Protein AF-A0A2W4SG42-F1 (afdb_monomer_lite)

Foldseek 3Di:
DPQWWPAWKKKKKALAWDWDQDPVVRDIDIGGPDIDIDTDIGPDDDDDDNPPSQKMKIKIADCAQPDWTWDWDWDADVNDTPDTDIDIHHRDMDMDIDHDD

pLDDT: mean 89.87, std 7.92, range [49.22, 97.06]

Secondary structure (DSSP, 8-state):
--S--SS-EEEEEEEEEEEEEETTTTEEEEEEEEEEEEEEPSS-------TTTTEEEEEEEE--SSS-EEEEEEEEETTEEEEEEEEEESSEEEEEEEE--

Structure (mmCIF, N/CA/C/O backbone):
data_AF-A0A2W4SG42-F1
#
_entry.id   AF-A0A2W4SG42-F1
#
loop_
_atom_site.group_PDB
_atom_site.id
_atom_site.type_symbol
_atom_site.label_atom_id
_atom_site.label_alt_id
_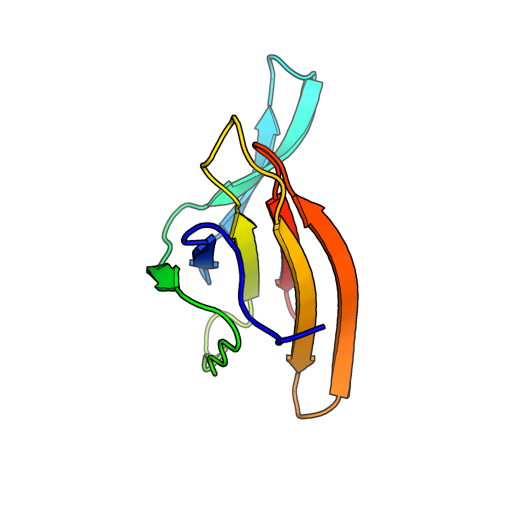atom_site.label_comp_id
_atom_site.label_asym_id
_atom_site.label_entity_id
_atom_site.label_seq_id
_atom_site.pdbx_PDB_ins_code
_atom_site.Cartn_x
_atom_site.Cartn_y
_atom_site.Cartn_z
_atom_site.occupancy
_atom_site.B_iso_or_equiv
_atom_site.auth_seq_id
_atom_site.auth_comp_id
_atom_site.auth_asym_id
_atom_site.auth_atom_id
_atom_site.pdbx_PDB_model_num
ATOM 1 N N . MET A 1 1 ? -18.421 -8.356 8.796 1.00 49.22 1 MET A N 1
ATOM 2 C CA . MET A 1 1 ? -17.514 -7.240 8.474 1.00 49.22 1 MET A CA 1
ATOM 3 C C . MET A 1 1 ? -18.275 -6.260 7.605 1.00 49.22 1 MET A C 1
ATOM 5 O O . MET A 1 1 ? -18.729 -6.660 6.542 1.00 49.22 1 MET A O 1
ATOM 9 N N . THR A 1 2 ? -18.488 -5.034 8.083 1.00 51.81 2 THR A N 1
ATOM 10 C CA . THR A 1 2 ? -19.176 -3.955 7.346 1.00 51.81 2 THR A CA 1
ATOM 11 C C . THR A 1 2 ? -18.329 -3.387 6.204 1.00 51.81 2 THR A C 1
ATOM 13 O O . THR A 1 2 ? -18.855 -2.668 5.368 1.00 51.81 2 THR A O 1
ATOM 16 N N . GLY A 1 3 ? -17.048 -3.771 6.111 1.00 63.19 3 GLY A N 1
ATOM 17 C CA . GLY A 1 3 ? -16.136 -3.322 5.056 1.00 63.19 3 GLY A CA 1
ATOM 18 C C . GLY A 1 3 ? -15.591 -1.911 5.276 1.00 63.19 3 GLY A C 1
ATOM 19 O O . GLY A 1 3 ? -14.883 -1.420 4.409 1.00 63.19 3 GLY A O 1
ATOM 20 N N . GLU A 1 4 ? -15.900 -1.297 6.419 1.00 72.38 4 GLU A N 1
ATOM 21 C CA . GLU A 1 4 ? -15.486 0.048 6.818 1.00 72.38 4 GLU A CA 1
ATOM 22 C C . GLU A 1 4 ? -14.383 -0.040 7.883 1.00 72.38 4 GLU A C 1
ATOM 24 O O . GLU A 1 4 ? -14.378 -0.958 8.707 1.00 72.38 4 GLU A O 1
ATOM 29 N N . SER A 1 5 ? -13.450 0.912 7.860 1.00 80.75 5 SER A N 1
ATOM 30 C CA . SER A 1 5 ? -12.420 1.068 8.894 1.00 80.75 5 SER A CA 1
ATOM 31 C C . SER A 1 5 ? -12.939 2.012 9.987 1.00 80.75 5 SER A C 1
ATOM 33 O O . SER A 1 5 ? -13.552 3.022 9.641 1.00 80.75 5 SER A O 1
ATOM 35 N N . PRO A 1 6 ? -12.690 1.746 11.285 1.00 81.62 6 PRO A N 1
ATOM 36 C CA . PRO A 1 6 ? -13.079 2.660 12.365 1.00 81.62 6 PRO A CA 1
ATOM 37 C C . PRO A 1 6 ? -12.275 3.972 12.361 1.00 81.62 6 PRO A C 1
ATOM 39 O O . PRO A 1 6 ? -12.665 4.935 13.019 1.00 81.62 6 PRO A O 1
ATOM 42 N N . VAL A 1 7 ? -11.166 4.013 11.616 1.00 86.00 7 VAL A N 1
ATOM 43 C CA . VAL A 1 7 ? -10.278 5.172 11.463 1.00 86.00 7 VAL A CA 1
ATOM 44 C C . VAL A 1 7 ? -9.945 5.428 9.990 1.00 86.00 7 VAL A C 1
ATOM 46 O O . VAL A 1 7 ? -9.883 4.469 9.209 1.00 86.00 7 VAL A O 1
ATOM 49 N N . PRO A 1 8 ? -9.682 6.686 9.587 1.00 88.00 8 PRO A N 1
ATOM 50 C CA . PRO A 1 8 ? -9.147 6.983 8.263 1.00 88.00 8 PRO A CA 1
ATOM 51 C C . PRO A 1 8 ? -7.804 6.279 8.045 1.00 88.00 8 PRO A C 1
ATOM 53 O O . PRO A 1 8 ? -6.914 6.328 8.896 1.00 88.00 8 PRO A O 1
ATOM 56 N N . LEU A 1 9 ? -7.645 5.627 6.895 1.00 93.12 9 LEU A N 1
ATOM 57 C CA . LEU A 1 9 ? -6.392 4.979 6.513 1.00 93.12 9 LEU A CA 1
ATOM 58 C C . LEU A 1 9 ? -5.619 5.864 5.543 1.00 93.12 9 LEU A C 1
ATOM 60 O O . LEU A 1 9 ? -6.210 6.596 4.756 1.00 93.12 9 LEU A O 1
ATOM 64 N N . VAL A 1 10 ? -4.294 5.747 5.538 1.00 94.88 10 VAL A N 1
ATOM 65 C CA . VAL A 1 10 ? -3.442 6.431 4.561 1.00 94.88 10 VAL A CA 1
ATOM 66 C C . VAL A 1 10 ? -2.929 5.417 3.551 1.00 94.88 10 VAL A C 1
ATOM 68 O O . VAL A 1 10 ? -2.208 4.482 3.902 1.00 94.88 10 VAL A O 1
ATOM 71 N N . VAL A 1 11 ? -3.276 5.613 2.281 1.00 94.06 11 VAL A N 1
ATOM 72 C CA . VAL A 1 11 ? -2.706 4.867 1.157 1.00 94.06 11 VAL A CA 1
ATOM 73 C C . VAL A 1 11 ? -1.555 5.668 0.570 1.00 94.06 11 VAL A C 1
ATOM 75 O O . VAL A 1 11 ? -1.713 6.819 0.169 1.00 94.06 11 VAL A O 1
ATOM 78 N N . ILE A 1 12 ? -0.404 5.021 0.457 1.00 95.25 12 ILE A N 1
ATOM 79 C CA . ILE A 1 12 ? 0.803 5.540 -0.170 1.00 95.25 12 ILE A CA 1
ATOM 80 C C . ILE A 1 12 ? 1.068 4.704 -1.418 1.00 95.25 12 ILE A C 1
ATOM 82 O O . ILE A 1 12 ? 1.155 3.476 -1.365 1.00 95.25 12 ILE A O 1
ATOM 86 N N . THR A 1 13 ? 1.178 5.371 -2.560 1.00 94.62 13 THR A N 1
ATOM 87 C CA . THR A 1 13 ? 1.494 4.757 -3.851 1.00 94.62 13 THR A CA 1
ATOM 88 C C . THR A 1 13 ? 2.753 5.397 -4.412 1.00 94.62 13 THR A C 1
ATOM 90 O O . THR A 1 13 ? 2.801 6.612 -4.570 1.00 94.62 13 THR A O 1
ATOM 93 N N . SER A 1 14 ? 3.761 4.600 -4.761 1.00 94.44 14 SER A N 1
ATOM 94 C CA . SER A 1 14 ? 5.023 5.114 -5.299 1.00 94.44 14 SER A CA 1
ATOM 95 C C . SER A 1 14 ? 5.512 4.313 -6.495 1.00 94.44 14 SER A C 1
ATOM 97 O O . SER A 1 14 ? 5.544 3.086 -6.462 1.00 94.44 14 SER A O 1
ATOM 99 N N . LYS A 1 15 ? 5.964 5.014 -7.538 1.00 93.62 15 LYS A N 1
ATOM 100 C CA . LYS A 1 15 ? 6.746 4.435 -8.646 1.00 93.62 15 LYS A CA 1
ATOM 101 C C . LYS A 1 15 ? 8.241 4.729 -8.544 1.00 93.62 15 LYS A C 1
ATOM 103 O O . LYS A 1 15 ? 9.022 4.183 -9.321 1.00 93.62 15 LYS A O 1
ATOM 108 N N . VAL A 1 16 ? 8.621 5.607 -7.619 1.00 92.56 16 VAL A N 1
ATOM 109 C CA . VAL A 1 16 ? 9.988 6.081 -7.416 1.00 92.56 16 VAL A CA 1
ATOM 110 C C . VAL A 1 16 ? 10.370 5.743 -5.982 1.00 92.56 16 VAL A C 1
ATOM 112 O O . VAL A 1 16 ? 10.225 6.535 -5.051 1.00 92.56 16 VAL A O 1
ATOM 115 N N . TRP A 1 17 ? 10.817 4.507 -5.812 1.00 93.38 17 TRP A N 1
ATOM 116 C CA . TRP A 1 17 ? 11.2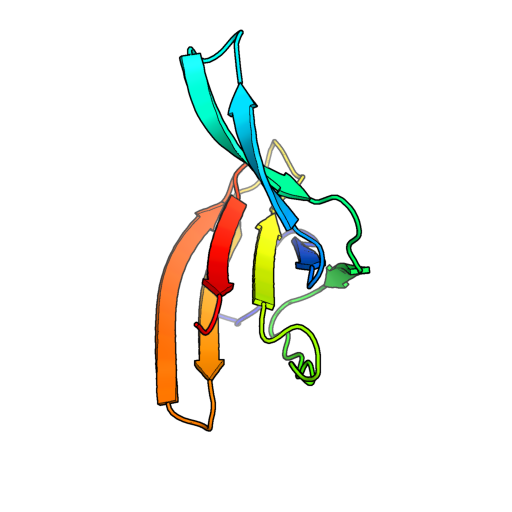91 3.965 -4.549 1.00 93.38 17 TRP A CA 1
ATOM 117 C C . TRP A 1 17 ? 12.580 3.176 -4.787 1.00 93.38 17 TRP A C 1
ATOM 119 O O . TRP A 1 17 ? 12.877 2.753 -5.911 1.00 93.38 17 TRP A O 1
ATOM 129 N N . GLY A 1 18 ? 13.353 2.993 -3.725 1.00 90.38 18 GLY A N 1
ATOM 130 C CA . GLY A 1 18 ? 14.593 2.229 -3.732 1.00 90.38 18 GLY A CA 1
ATOM 131 C C . GLY A 1 18 ? 14.782 1.458 -2.435 1.00 90.38 18 GLY A C 1
ATOM 132 O O . GLY A 1 18 ? 14.032 1.633 -1.478 1.00 90.38 18 GLY A O 1
ATOM 133 N N . VAL A 1 19 ? 15.790 0.596 -2.411 1.00 89.06 19 VAL A N 1
ATOM 134 C CA . VAL A 1 19 ? 16.235 -0.070 -1.186 1.00 89.06 19 VAL A CA 1
ATOM 135 C C . VAL A 1 19 ? 17.422 0.718 -0.648 1.00 89.06 19 VAL A C 1
ATOM 137 O O . VAL A 1 19 ? 18.381 0.953 -1.382 1.00 89.06 19 VAL A O 1
ATOM 140 N N . VAL A 1 20 ? 17.344 1.144 0.607 1.00 91.38 20 VAL A N 1
ATOM 141 C CA . VAL A 1 20 ? 18.426 1.837 1.316 1.00 91.38 20 VAL A CA 1
ATOM 142 C C . VAL A 1 20 ? 18.775 1.058 2.574 1.00 91.38 20 VAL A C 1
ATOM 144 O O . VAL A 1 20 ? 17.952 0.304 3.085 1.00 91.38 20 VAL A O 1
ATOM 147 N N . PHE A 1 21 ? 20.003 1.209 3.053 1.00 91.38 21 PHE A N 1
ATOM 148 C CA . PHE A 1 21 ? 20.404 0.641 4.332 1.00 91.38 21 PHE A CA 1
ATOM 149 C C . PHE A 1 21 ? 20.064 1.635 5.445 1.00 91.38 21 PHE A C 1
ATOM 151 O O . PHE A 1 21 ? 20.486 2.789 5.378 1.00 91.38 21 PHE A O 1
ATOM 158 N N . ASP A 1 22 ? 19.278 1.195 6.420 1.00 90.00 22 ASP A N 1
ATOM 159 C CA . ASP A 1 22 ? 19.018 1.912 7.661 1.00 90.00 22 ASP A CA 1
ATOM 160 C C . ASP A 1 22 ? 20.124 1.552 8.661 1.00 90.00 22 ASP A C 1
ATOM 162 O O . ASP A 1 22 ? 20.229 0.408 9.107 1.00 90.00 22 ASP A O 1
ATOM 166 N N . GLU A 1 23 ? 20.989 2.519 8.974 1.00 91.56 23 GLU A N 1
ATOM 167 C CA . GLU A 1 23 ? 22.116 2.306 9.888 1.00 91.56 23 GLU A CA 1
ATOM 168 C C . GLU A 1 23 ? 21.676 2.121 11.346 1.00 91.56 23 GLU A C 1
ATOM 170 O O . GLU A 1 23 ? 22.376 1.451 12.104 1.00 91.56 23 GLU A O 1
ATOM 175 N N . GLU A 1 24 ? 20.536 2.688 11.746 1.00 90.38 24 GLU A N 1
ATOM 176 C CA . GLU A 1 24 ? 20.040 2.623 13.122 1.00 90.38 24 GLU A CA 1
ATOM 177 C C . GLU A 1 24 ? 19.433 1.248 13.414 1.00 90.38 24 GLU A C 1
ATOM 179 O O . GLU A 1 24 ? 19.735 0.630 14.437 1.00 90.38 24 GLU A O 1
ATOM 184 N N . ALA A 1 25 ? 18.632 0.738 12.479 1.00 86.69 25 ALA A N 1
ATOM 185 C CA . ALA A 1 25 ? 18.029 -0.589 12.565 1.00 86.69 25 ALA A CA 1
ATOM 186 C C . ALA A 1 25 ? 18.940 -1.714 12.025 1.00 86.69 25 ALA A C 1
ATOM 188 O O . ALA A 1 25 ? 18.636 -2.894 12.203 1.00 86.69 25 ALA A O 1
ATOM 189 N N . ALA A 1 26 ? 20.072 -1.361 11.402 1.00 91.56 26 ALA A N 1
ATOM 190 C CA . ALA A 1 26 ? 21.015 -2.272 10.749 1.00 91.56 26 ALA A CA 1
ATOM 191 C C . ALA A 1 26 ? 20.354 -3.214 9.720 1.00 91.56 26 ALA A C 1
ATOM 193 O O . ALA A 1 26 ? 20.724 -4.386 9.595 1.00 91.56 26 ALA A O 1
ATOM 194 N N . GLU A 1 27 ? 19.387 -2.699 8.959 1.00 91.06 27 GLU A N 1
ATOM 195 C CA . GLU A 1 27 ? 18.607 -3.469 7.989 1.00 91.06 27 GLU A CA 1
ATOM 196 C C . GLU A 1 27 ? 18.401 -2.723 6.664 1.00 91.06 27 GLU A C 1
ATOM 198 O O . GLU A 1 27 ? 18.572 -1.512 6.561 1.00 91.06 27 GLU A O 1
ATOM 203 N N . TYR A 1 28 ? 18.039 -3.457 5.610 1.00 86.12 28 TYR A N 1
ATOM 204 C CA . TYR A 1 28 ? 17.661 -2.849 4.335 1.00 86.12 28 TYR A CA 1
ATOM 205 C C . TYR A 1 28 ? 16.170 -2.514 4.329 1.00 86.12 28 TYR A C 1
ATOM 207 O O . TYR A 1 28 ? 15.331 -3.410 4.415 1.00 86.12 28 TYR A O 1
ATOM 215 N N . VAL A 1 29 ? 15.844 -1.236 4.141 1.00 88.88 29 VAL A N 1
ATOM 216 C CA . VAL A 1 29 ? 14.470 -0.725 4.113 1.00 88.88 29 VAL A CA 1
ATOM 217 C C . VAL A 1 29 ? 14.100 -0.168 2.742 1.00 88.88 29 VAL A C 1
ATOM 219 O O . VAL A 1 29 ? 14.943 0.262 1.950 1.00 88.88 29 VAL A O 1
ATOM 222 N N . LEU A 1 30 ? 12.800 -0.157 2.451 1.00 88.44 30 LEU A N 1
ATOM 223 C CA . LEU A 1 30 ? 12.263 0.489 1.257 1.00 88.44 30 LEU A CA 1
ATOM 224 C C . LEU A 1 30 ? 12.104 1.990 1.510 1.00 88.44 30 LEU A C 1
ATOM 226 O O . LEU A 1 30 ? 11.244 2.409 2.286 1.00 88.44 30 LEU A O 1
ATOM 230 N N . SER A 1 31 ? 12.913 2.789 0.818 1.00 90.12 31 SER A N 1
ATOM 231 C CA . SER A 1 31 ? 12.832 4.247 0.822 1.00 90.12 31 SER A CA 1
ATOM 232 C C . SER A 1 31 ? 11.966 4.738 -0.329 1.00 90.12 31 SER A C 1
ATOM 234 O O . SER A 1 31 ? 12.158 4.365 -1.489 1.00 90.12 31 SER A O 1
ATOM 236 N N . ILE A 1 32 ? 10.998 5.583 0.004 1.00 90.69 32 ILE A N 1
ATOM 237 C CA . ILE A 1 32 ? 10.099 6.228 -0.947 1.00 90.69 32 ILE A CA 1
ATOM 238 C C . ILE A 1 32 ? 10.694 7.598 -1.267 1.00 90.69 32 ILE A C 1
ATOM 240 O O . ILE A 1 32 ? 10.834 8.428 -0.374 1.00 90.69 32 ILE A O 1
ATOM 244 N N . ILE A 1 33 ? 11.043 7.823 -2.533 1.00 88.19 33 ILE A N 1
ATOM 245 C CA . ILE A 1 33 ? 11.609 9.097 -2.999 1.00 88.19 33 ILE A CA 1
ATOM 246 C C . ILE A 1 33 ? 10.471 10.044 -3.386 1.00 88.19 33 ILE A C 1
ATOM 248 O O . ILE A 1 33 ? 10.473 11.212 -3.012 1.00 88.19 33 ILE A O 1
ATOM 252 N N . GLU A 1 34 ? 9.478 9.519 -4.107 1.00 91.06 34 GLU A N 1
ATOM 253 C CA . GLU A 1 34 ? 8.274 10.245 -4.510 1.00 91.06 34 GLU A CA 1
ATOM 254 C C . GLU A 1 34 ? 7.056 9.332 -4.366 1.00 91.06 34 GLU A C 1
ATOM 256 O O . GLU A 1 34 ? 7.097 8.161 -4.760 1.00 91.06 34 GLU A O 1
ATOM 261 N N . ALA A 1 35 ? 5.969 9.849 -3.799 1.00 93.88 35 ALA A N 1
ATOM 262 C CA . ALA A 1 35 ? 4.727 9.111 -3.630 1.00 93.88 35 ALA A CA 1
ATOM 263 C C . ALA A 1 35 ? 3.499 10.008 -3.721 1.00 93.88 35 ALA A C 1
ATOM 265 O O . ALA A 1 35 ? 3.504 11.139 -3.244 1.00 93.88 35 ALA A O 1
ATOM 266 N N . ASP A 1 36 ? 2.421 9.417 -4.226 1.00 92.94 36 ASP A N 1
ATOM 267 C CA . ASP A 1 36 ? 1.073 9.922 -4.033 1.00 92.94 36 ASP A CA 1
ATOM 268 C C . ASP A 1 36 ? 0.523 9.367 -2.720 1.00 92.94 36 ASP A C 1
ATOM 270 O O . ASP A 1 36 ? 0.418 8.145 -2.550 1.00 92.94 36 ASP A O 1
ATOM 274 N N . THR A 1 37 ? 0.125 10.258 -1.821 1.00 94.00 37 THR A N 1
ATOM 275 C CA . THR A 1 37 ? -0.527 9.909 -0.558 1.00 94.00 37 THR A CA 1
ATOM 276 C C . THR A 1 37 ? -1.989 10.341 -0.582 1.00 94.00 37 THR A C 1
ATOM 278 O O . THR A 1 37 ? -2.337 11.377 -1.148 1.00 94.00 37 THR A O 1
ATOM 281 N N . ALA A 1 38 ? -2.866 9.524 -0.005 1.00 93.38 38 ALA A N 1
ATOM 282 C CA . ALA A 1 38 ? -4.281 9.843 0.132 1.00 93.38 38 ALA A CA 1
ATOM 283 C C . ALA A 1 38 ? -4.839 9.250 1.426 1.00 93.38 38 ALA A C 1
ATOM 285 O O . ALA A 1 38 ? -4.580 8.086 1.732 1.00 93.38 38 ALA A O 1
ATOM 286 N N . GLU A 1 39 ? -5.630 10.040 2.146 1.00 94.44 39 GLU A N 1
ATOM 287 C CA . GLU A 1 39 ? -6.523 9.525 3.183 1.00 94.44 39 GLU A CA 1
ATOM 288 C C . GLU A 1 39 ? -7.734 8.865 2.523 1.00 94.44 39 GLU A C 1
ATOM 290 O O . GLU A 1 39 ? -8.299 9.396 1.561 1.00 94.44 39 GLU A O 1
ATOM 295 N N . VAL A 1 40 ? -8.096 7.676 2.997 1.00 92.06 40 VAL A N 1
ATOM 296 C CA . VAL A 1 40 ? -9.135 6.844 2.395 1.00 92.06 40 VAL A CA 1
ATOM 297 C C . VAL A 1 40 ? -10.019 6.198 3.454 1.00 92.06 40 VAL A C 1
ATOM 299 O O . VAL A 1 40 ? -9.575 5.841 4.547 1.00 92.06 40 VAL A O 1
ATOM 302 N N . GLU A 1 41 ? -11.266 5.974 3.064 1.00 89.56 41 GLU A N 1
ATOM 303 C CA . GLU A 1 41 ? -12.209 5.097 3.751 1.00 89.56 41 GLU A CA 1
ATOM 304 C C . GLU A 1 41 ? -12.309 3.769 2.987 1.00 89.56 41 GLU A C 1
ATOM 306 O O . GLU A 1 41 ? -12.070 3.708 1.776 1.00 89.56 41 GLU A O 1
ATOM 311 N N . LEU A 1 42 ? -12.636 2.686 3.692 1.00 87.50 42 LEU A N 1
ATOM 312 C CA . LEU A 1 42 ? -12.838 1.378 3.072 1.00 87.50 42 LEU A CA 1
ATOM 313 C C . LEU A 1 42 ? -14.308 1.200 2.639 1.00 87.50 42 LEU A C 1
ATOM 315 O O . LEU A 1 42 ? -15.199 1.657 3.352 1.00 87.50 42 LEU A O 1
ATOM 319 N N . PRO A 1 43 ? -14.579 0.509 1.512 1.00 91.31 43 PRO A N 1
ATOM 320 C CA . PRO A 1 43 ? -13.613 -0.090 0.590 1.00 91.31 43 PRO A CA 1
ATOM 321 C C . PRO A 1 43 ? -12.977 0.940 -0.357 1.00 91.31 43 PRO A C 1
ATOM 323 O O . PRO A 1 43 ? -13.653 1.800 -0.915 1.00 91.31 43 PRO A O 1
ATOM 326 N N . TYR A 1 44 ? -11.680 0.778 -0.626 1.00 91.31 44 TYR A N 1
ATOM 327 C CA . TYR A 1 44 ? -10.926 1.637 -1.539 1.00 91.31 44 TYR A CA 1
ATOM 328 C C . TYR A 1 44 ? -10.349 0.841 -2.713 1.00 91.31 44 TYR A C 1
ATOM 330 O O . TYR A 1 44 ? -9.775 -0.233 -2.527 1.00 91.31 44 TYR A O 1
ATOM 338 N N . GLN A 1 45 ? -10.463 1.383 -3.929 1.00 93.19 45 GLN A N 1
ATOM 339 C CA . GLN A 1 45 ? -9.881 0.798 -5.135 1.00 93.19 45 GLN A CA 1
ATOM 340 C C . GLN A 1 45 ? -9.162 1.867 -5.961 1.00 93.19 45 GLN A C 1
ATOM 342 O O . GLN A 1 45 ? -9.739 2.895 -6.311 1.00 93.19 45 GLN A O 1
ATOM 347 N N . ARG A 1 46 ? -7.910 1.586 -6.339 1.00 91.19 46 ARG A N 1
ATOM 348 C CA . ARG A 1 46 ? -7.092 2.447 -7.201 1.00 91.19 46 ARG A CA 1
ATOM 349 C C . ARG A 1 46 ? -6.414 1.621 -8.285 1.00 91.19 46 ARG A C 1
ATOM 351 O O . ARG A 1 46 ? -5.913 0.534 -8.025 1.00 91.19 46 ARG A O 1
ATOM 358 N N . THR A 1 47 ? -6.383 2.163 -9.500 1.00 92.94 47 THR A N 1
ATOM 359 C CA . THR A 1 47 ? -5.605 1.614 -10.621 1.00 92.94 47 THR A CA 1
ATOM 360 C C . THR A 1 47 ? -4.482 2.582 -10.960 1.00 92.94 47 THR A C 1
ATOM 362 O O . THR A 1 47 ? -4.709 3.788 -11.040 1.00 92.94 47 THR A O 1
ATOM 365 N N . VAL A 1 48 ? -3.270 2.061 -11.151 1.00 91.19 48 VAL A N 1
ATOM 366 C CA . VAL A 1 48 ? -2.074 2.865 -11.428 1.00 91.19 48 VAL A CA 1
ATOM 367 C C . VAL A 1 48 ? -1.385 2.303 -12.672 1.00 91.19 48 VAL A C 1
ATOM 369 O O . VAL A 1 48 ? -1.008 1.133 -12.662 1.00 91.19 48 VAL A O 1
ATOM 372 N N . PRO A 1 49 ? -1.197 3.092 -13.746 1.00 90.19 49 PRO A N 1
ATOM 373 C CA . PRO A 1 49 ? -0.455 2.625 -14.916 1.00 90.19 49 PRO A CA 1
ATOM 374 C C . PRO A 1 49 ? 1.025 2.471 -14.557 1.00 90.19 49 PRO A C 1
ATOM 376 O O . PRO A 1 49 ? 1.575 3.379 -13.952 1.00 90.19 49 PRO A O 1
ATOM 379 N N . LEU A 1 50 ? 1.69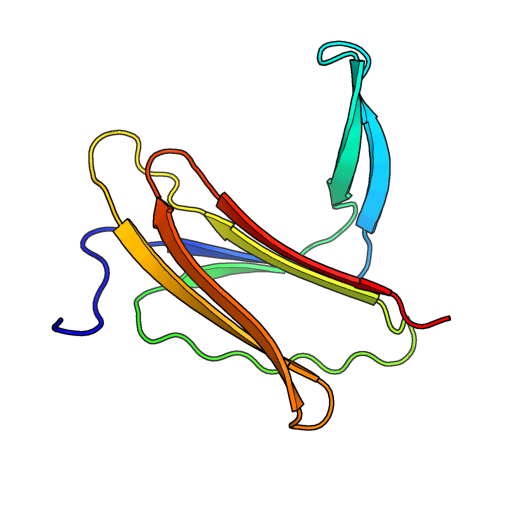2 1.374 -14.917 1.00 86.12 50 LEU A N 1
ATOM 380 C CA . LEU A 1 50 ? 3.080 1.112 -14.488 1.00 86.12 50 LEU A CA 1
ATOM 381 C C . LEU A 1 50 ? 4.162 1.655 -15.424 1.00 86.12 50 LEU A C 1
ATOM 383 O O . LEU A 1 50 ? 5.265 1.975 -14.982 1.00 86.12 50 LEU A O 1
ATOM 387 N N . ALA A 1 51 ? 3.864 1.763 -16.716 1.00 84.81 51 ALA A N 1
ATOM 388 C CA . ALA A 1 51 ? 4.821 2.274 -17.684 1.00 84.81 51 ALA A CA 1
ATOM 389 C C . ALA A 1 51 ? 5.152 3.760 -17.410 1.00 84.81 51 ALA A C 1
ATOM 391 O O . ALA A 1 51 ? 4.268 4.517 -16.988 1.00 84.81 51 ALA A O 1
ATOM 392 N N . PRO A 1 52 ? 6.403 4.199 -17.658 1.00 82.44 52 PRO A N 1
ATOM 393 C CA . PRO A 1 52 ? 7.535 3.429 -18.194 1.00 82.44 52 PRO A CA 1
ATOM 394 C C . PRO A 1 52 ? 8.466 2.832 -17.123 1.00 82.44 52 PRO A C 1
ATOM 396 O O . PRO A 1 52 ? 9.441 2.181 -17.478 1.00 82.44 52 PRO A O 1
ATOM 399 N N . THR A 1 53 ? 8.232 3.087 -15.831 1.00 82.38 53 THR A N 1
ATOM 400 C CA . THR A 1 53 ? 9.173 2.690 -14.769 1.00 82.38 53 THR A CA 1
ATOM 401 C C . THR A 1 53 ? 9.083 1.210 -14.422 1.00 82.38 53 THR A C 1
ATOM 403 O O . THR A 1 53 ? 10.053 0.662 -13.908 1.00 82.38 53 THR A O 1
ATOM 406 N N . TYR A 1 54 ? 7.924 0.585 -14.669 1.00 86.25 54 TYR A N 1
ATOM 407 C CA . TYR A 1 54 ? 7.607 -0.797 -14.298 1.00 86.25 54 TYR A CA 1
ATOM 408 C C . TYR A 1 54 ? 7.979 -1.126 -12.843 1.00 86.25 54 TYR A C 1
ATOM 410 O O . TYR A 1 54 ? 8.433 -2.217 -12.507 1.00 86.25 54 TYR A O 1
ATOM 418 N N . ARG A 1 55 ? 7.802 -0.148 -11.956 1.00 91.38 55 ARG A N 1
ATOM 419 C CA . ARG A 1 55 ? 7.998 -0.289 -10.515 1.00 91.38 55 ARG A CA 1
ATOM 420 C C . ARG A 1 55 ? 6.801 0.296 -9.805 1.00 91.38 55 ARG A C 1
ATOM 422 O O . ARG A 1 55 ? 6.292 1.340 -10.212 1.00 91.38 55 ARG A O 1
ATOM 429 N N . ILE A 1 56 ? 6.369 -0.368 -8.744 1.00 94.06 56 ILE A N 1
ATOM 430 C CA . ILE A 1 56 ? 5.258 0.093 -7.922 1.00 94.06 56 ILE A CA 1
ATOM 431 C C . ILE A 1 56 ? 5.440 -0.350 -6.483 1.00 94.06 56 ILE A C 1
ATOM 433 O O . ILE A 1 56 ? 5.968 -1.424 -6.210 1.00 94.06 56 ILE A O 1
ATOM 437 N N . LEU A 1 57 ? 5.011 0.500 -5.569 1.00 95.12 57 LEU A N 1
ATOM 438 C CA . LEU A 1 57 ? 4.863 0.216 -4.159 1.00 95.12 57 LEU A CA 1
ATOM 439 C C . LEU A 1 57 ? 3.488 0.718 -3.742 1.00 95.12 57 LEU A C 1
ATOM 441 O O . LEU A 1 57 ? 3.130 1.861 -4.027 1.00 95.12 57 LEU A O 1
ATOM 445 N N . PHE A 1 58 ? 2.741 -0.148 -3.071 1.00 95.50 58 PHE A N 1
ATOM 446 C CA . PHE A 1 58 ? 1.516 0.181 -2.363 1.00 95.50 58 PHE A CA 1
ATOM 447 C C . PHE A 1 58 ? 1.750 -0.058 -0.878 1.00 95.50 58 PHE A C 1
ATOM 449 O O . PHE A 1 58 ? 2.198 -1.135 -0.481 1.00 95.50 58 PHE A O 1
ATOM 456 N N . ARG A 1 59 ? 1.444 0.940 -0.057 1.00 95.56 59 ARG A N 1
ATOM 457 C CA . ARG A 1 59 ? 1.466 0.830 1.399 1.00 95.56 59 ARG A CA 1
ATOM 458 C C . ARG A 1 59 ? 0.168 1.396 1.951 1.00 95.56 59 ARG A C 1
ATOM 460 O O . ARG A 1 59 ? -0.210 2.506 1.595 1.00 95.56 59 ARG A O 1
ATOM 467 N N . VAL A 1 60 ? -0.500 0.640 2.810 1.00 95.19 60 VAL A N 1
ATOM 468 C CA . VAL A 1 60 ? -1.592 1.134 3.650 1.00 95.19 60 VAL A CA 1
ATOM 469 C C . VAL A 1 60 ? -1.076 1.253 5.069 1.00 95.19 60 VAL A C 1
ATOM 471 O O . VAL A 1 60 ? -0.497 0.306 5.594 1.00 95.19 60 VAL A O 1
ATOM 474 N N . THR A 1 61 ? -1.305 2.407 5.678 1.00 94.62 61 THR A N 1
ATOM 475 C CA . THR A 1 61 ? -0.959 2.703 7.064 1.00 94.62 61 THR A CA 1
ATOM 476 C C . THR A 1 61 ? -2.216 3.087 7.828 1.00 94.62 61 THR A C 1
ATOM 478 O O . THR A 1 61 ? -3.030 3.866 7.334 1.00 94.62 61 THR A O 1
ATOM 481 N N . ASN A 1 62 ? -2.333 2.572 9.050 1.00 94.06 62 ASN A N 1
ATOM 482 C CA . ASN A 1 62 ? -3.174 3.183 10.070 1.00 94.06 62 ASN A CA 1
ATOM 483 C C . ASN A 1 62 ? -2.298 4.159 10.883 1.00 94.06 62 ASN A C 1
ATOM 485 O O . ASN A 1 62 ? -1.418 3.681 11.607 1.00 94.06 62 ASN A O 1
ATOM 489 N N . PRO A 1 63 ? -2.468 5.489 10.733 1.00 89.38 63 PRO A N 1
ATOM 490 C CA . PRO A 1 63 ? -1.696 6.467 11.498 1.00 89.38 63 PRO A CA 1
ATOM 491 C C . PRO A 1 63 ? -2.178 6.591 12.952 1.00 89.38 63 PRO A C 1
ATOM 493 O O . PRO A 1 63 ? -1.487 7.199 13.766 1.00 89.38 63 PRO A O 1
ATOM 496 N N . ASP A 1 64 ? -3.351 6.042 13.276 1.00 89.81 64 ASP A N 1
ATOM 497 C CA . ASP A 1 64 ? -3.922 6.073 14.615 1.00 89.81 64 ASP A CA 1
ATOM 498 C C . ASP A 1 64 ? -3.165 5.118 15.555 1.00 89.81 64 ASP A C 1
ATOM 500 O O . ASP A 1 64 ? -2.794 3.989 15.202 1.00 89.81 64 ASP A O 1
ATOM 504 N N . THR A 1 65 ? -2.900 5.602 16.767 1.00 88.56 65 THR A N 1
ATOM 505 C CA . THR A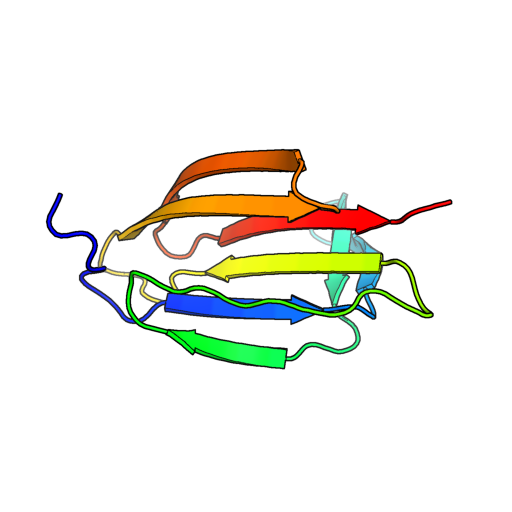 1 65 ? -2.163 4.872 17.805 1.00 88.56 65 THR A CA 1
ATOM 506 C C . THR A 1 65 ? -3.075 4.214 18.842 1.00 88.56 65 THR A C 1
ATOM 508 O O . THR A 1 65 ? -2.597 3.415 19.649 1.00 88.56 65 THR A O 1
ATOM 511 N N . GLU A 1 66 ? -4.366 4.546 18.852 1.00 90.12 66 GLU A N 1
ATOM 512 C CA . GLU A 1 66 ? -5.348 4.116 19.851 1.00 90.12 66 GLU A CA 1
ATOM 513 C C . GLU A 1 66 ? -6.256 2.993 19.337 1.00 90.12 66 GLU A C 1
ATOM 515 O O . GLU A 1 66 ? -6.599 2.083 20.096 1.00 90.12 66 GLU A O 1
ATOM 520 N N . GLN A 1 67 ? -6.623 3.032 18.057 1.00 90.69 67 GLN A N 1
ATOM 521 C CA . GLN A 1 67 ? -7.588 2.131 17.439 1.00 90.69 67 GLN A CA 1
ATOM 522 C C . GLN A 1 67 ? -6.939 1.194 16.420 1.00 90.69 67 GLN A C 1
ATOM 524 O O . GLN A 1 67 ? -6.073 1.579 15.634 1.00 90.69 67 GLN A O 1
ATOM 529 N N . ASP A 1 68 ? -7.415 -0.049 16.420 1.00 91.69 68 ASP A N 1
ATOM 530 C CA . ASP A 1 68 ?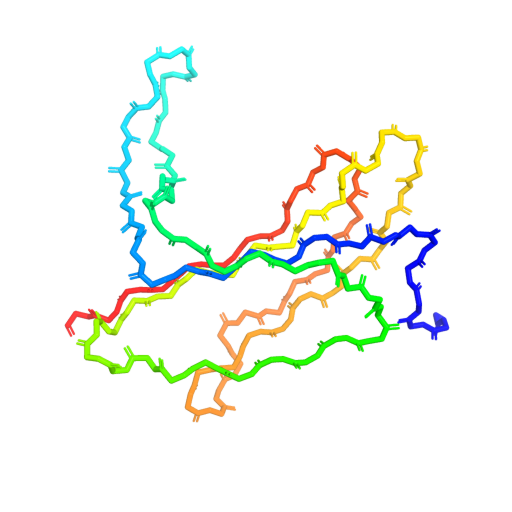 -7.059 -1.059 15.429 1.00 91.69 68 ASP A CA 1
ATOM 531 C C . ASP A 1 68 ? -7.888 -0.890 14.153 1.00 91.69 68 ASP A C 1
ATOM 533 O O . ASP A 1 68 ? -9.079 -0.583 14.210 1.00 91.69 68 ASP A O 1
ATOM 537 N N . ALA A 1 69 ? -7.276 -1.170 13.003 1.00 90.75 69 ALA A N 1
ATOM 538 C CA . ALA A 1 69 ? -7.972 -1.285 11.728 1.00 90.75 69 ALA A CA 1
ATOM 539 C C . ALA A 1 69 ? -7.687 -2.644 11.081 1.00 90.75 69 ALA A C 1
ATOM 541 O O . ALA A 1 69 ? -6.546 -2.934 10.718 1.00 90.75 69 ALA A O 1
ATOM 542 N N . ASP A 1 70 ? -8.721 -3.465 10.903 1.00 92.69 70 ASP A N 1
ATOM 543 C CA . ASP A 1 70 ? -8.620 -4.723 10.161 1.00 92.69 70 ASP A CA 1
ATOM 544 C C . ASP A 1 70 ? -8.673 -4.442 8.658 1.00 92.69 70 ASP A C 1
ATOM 546 O O . ASP A 1 70 ? -9.698 -4.021 8.116 1.00 92.69 70 ASP A O 1
ATOM 550 N N . VAL A 1 71 ? -7.553 -4.663 7.972 1.00 92.50 71 VAL A N 1
ATOM 551 C CA . VAL A 1 71 ? -7.392 -4.322 6.559 1.00 92.50 71 VAL A CA 1
ATOM 552 C C . VAL A 1 71 ? -7.009 -5.548 5.752 1.00 92.50 71 VAL A C 1
ATOM 554 O O . VAL A 1 71 ? -6.038 -6.233 6.060 1.00 92.50 71 VAL A O 1
ATOM 557 N N . ARG A 1 72 ? -7.710 -5.758 4.634 1.00 94.94 72 ARG A N 1
ATOM 558 C CA . ARG A 1 72 ? -7.295 -6.684 3.578 1.00 94.94 72 ARG A CA 1
ATOM 559 C C . ARG A 1 72 ? -6.854 -5.919 2.337 1.00 94.94 72 ARG A C 1
ATOM 561 O O . ARG A 1 72 ? -7.673 -5.279 1.678 1.00 94.94 72 ARG A O 1
ATOM 568 N N . MET A 1 73 ? -5.577 -6.024 1.984 1.00 95.56 73 MET A N 1
ATOM 569 C CA . MET A 1 73 ? -5.032 -5.446 0.757 1.00 95.56 73 MET A CA 1
ATOM 570 C C . MET A 1 73 ? -4.908 -6.516 -0.323 1.00 95.56 73 MET A C 1
ATOM 572 O O . MET A 1 73 ? -4.251 -7.538 -0.131 1.00 95.56 73 MET A O 1
ATOM 576 N N . ARG A 1 74 ? -5.503 -6.239 -1.488 1.00 96.75 74 ARG A N 1
ATOM 577 C CA . ARG A 1 74 ? -5.368 -7.056 -2.697 1.00 96.75 74 ARG A CA 1
ATOM 578 C C . ARG A 1 74 ? -4.744 -6.240 -3.815 1.00 96.75 74 ARG A C 1
ATOM 580 O O . ARG A 1 74 ? -5.250 -5.168 -4.139 1.00 96.75 74 ARG A O 1
ATOM 587 N N . VAL A 1 75 ? -3.679 -6.760 -4.415 1.00 95.19 75 VAL A N 1
ATOM 588 C CA . VAL A 1 75 ? -3.011 -6.149 -5.568 1.00 95.19 75 VAL A CA 1
ATOM 589 C C . VAL A 1 75 ? -3.133 -7.080 -6.761 1.00 95.19 75 VAL A C 1
ATOM 591 O O . VAL A 1 75 ? -2.834 -8.273 -6.676 1.00 95.19 75 VAL A O 1
ATOM 594 N N . PHE A 1 76 ? -3.563 -6.497 -7.876 1.00 94.75 76 PHE A N 1
ATOM 595 C CA . PHE A 1 76 ? -3.694 -7.173 -9.154 1.00 94.75 76 PHE A CA 1
ATOM 596 C C . PHE A 1 76 ? -2.685 -6.579 -10.136 1.00 94.75 76 PHE A C 1
ATOM 598 O O . PHE A 1 76 ? -2.656 -5.360 -10.316 1.00 94.75 76 PHE A O 1
ATOM 605 N N . LEU A 1 77 ? -1.891 -7.427 -10.784 1.00 91.31 77 LEU A N 1
ATOM 606 C CA . LEU A 1 77 ? -1.006 -7.057 -11.889 1.00 91.31 77 LEU A CA 1
ATOM 607 C C . LEU A 1 77 ? -1.465 -7.811 -13.130 1.00 91.31 77 LEU A C 1
ATOM 609 O O . LEU A 1 77 ? -1.606 -9.025 -13.090 1.00 91.31 77 LEU A O 1
ATOM 613 N N . ASP A 1 78 ? -1.798 -7.084 -14.198 1.00 88.62 78 ASP A N 1
ATOM 614 C CA . ASP A 1 78 ? -2.341 -7.657 -15.439 1.00 88.62 78 ASP A CA 1
ATOM 615 C C . ASP A 1 78 ? -3.518 -8.632 -15.229 1.00 88.62 78 ASP A C 1
ATOM 617 O O . ASP A 1 78 ? -3.731 -9.557 -16.005 1.00 88.62 78 ASP A O 1
ATOM 621 N N . ARG A 1 79 ? -4.353 -8.332 -14.217 1.00 89.50 79 ARG A N 1
ATOM 622 C CA . ARG A 1 79 ? -5.528 -9.101 -13.743 1.00 89.50 79 ARG A CA 1
ATOM 623 C C . ARG A 1 79 ? -5.213 -10.321 -12.876 1.00 89.50 79 ARG A C 1
ATOM 625 O O . ARG A 1 79 ? -6.151 -10.880 -12.309 1.00 89.50 79 ARG A O 1
ATOM 632 N N . ASP A 1 80 ? -3.947 -10.660 -12.685 1.00 93.88 80 ASP A N 1
ATOM 633 C CA . ASP A 1 80 ? -3.535 -11.717 -11.768 1.00 93.88 80 ASP A CA 1
ATOM 634 C C . ASP A 1 80 ? -3.373 -11.176 -10.347 1.00 93.88 80 ASP A C 1
ATOM 636 O O . ASP A 1 80 ? -2.820 -10.096 -10.130 1.00 93.88 80 ASP A O 1
ATOM 640 N N . VAL A 1 81 ? -3.860 -11.931 -9.359 1.00 95.56 81 VAL A N 1
ATOM 641 C CA . VAL A 1 81 ? -3.652 -11.608 -7.942 1.00 95.56 81 VAL A CA 1
ATOM 642 C C . VAL A 1 81 ? -2.206 -11.922 -7.588 1.00 95.56 81 VAL A C 1
ATOM 644 O O . VAL A 1 81 ? -1.807 -13.083 -7.551 1.00 95.56 81 VAL A O 1
ATOM 647 N N . VAL A 1 82 ? -1.433 -10.886 -7.288 1.00 95.06 82 VAL A N 1
ATOM 648 C CA . VAL A 1 82 ? -0.019 -11.015 -6.898 1.00 95.06 82 VAL A CA 1
ATOM 649 C C . VAL A 1 82 ? 0.209 -10.773 -5.411 1.00 95.06 82 VAL A C 1
ATOM 651 O O . VAL A 1 82 ? 1.275 -11.079 -4.883 1.00 95.06 82 VAL A O 1
ATOM 654 N N . TYR A 1 83 ? -0.791 -10.215 -4.734 1.00 96.44 83 TYR A N 1
ATOM 655 C CA . TYR A 1 83 ? -0.776 -9.980 -3.302 1.00 96.44 83 TYR A CA 1
ATOM 656 C C . TYR A 1 83 ? -2.205 -9.999 -2.774 1.00 96.44 83 TYR A C 1
ATOM 658 O O . TYR A 1 83 ? -3.079 -9.325 -3.318 1.00 96.44 83 TYR A O 1
ATOM 666 N N . ASP A 1 84 ? -2.431 -10.761 -1.714 1.00 97.06 84 ASP A N 1
ATOM 667 C CA . ASP A 1 84 ? -3.687 -10.814 -0.975 1.00 97.06 84 ASP A CA 1
ATOM 668 C C . ASP A 1 84 ? -3.333 -11.124 0.476 1.00 97.06 84 ASP A C 1
ATOM 670 O O . ASP A 1 84 ? -2.929 -12.245 0.792 1.00 97.06 84 ASP A O 1
ATOM 674 N N . GLN A 1 85 ? -3.360 -10.102 1.325 1.00 96.56 85 GLN A N 1
ATOM 675 C CA . GLN A 1 85 ? -3.024 -10.223 2.741 1.00 96.56 85 GLN A CA 1
ATOM 676 C C . GLN A 1 85 ? -4.021 -9.446 3.583 1.00 96.56 85 GLN A C 1
ATOM 678 O O . GLN A 1 85 ? -4.494 -8.379 3.186 1.00 96.56 85 GLN A O 1
ATOM 683 N N . GLU A 1 86 ? -4.299 -9.993 4.758 1.00 95.06 86 GLU A N 1
ATOM 684 C CA . GLU A 1 86 ? -5.154 -9.405 5.778 1.00 95.06 86 GLU A CA 1
ATOM 685 C C . GLU A 1 86 ? -4.330 -9.195 7.047 1.00 95.06 86 GLU A C 1
ATOM 687 O O . GLU A 1 86 ? -3.572 -10.077 7.451 1.00 95.06 86 GLU A O 1
ATOM 692 N N . ALA A 1 87 ? -4.439 -8.011 7.641 1.00 93.75 87 ALA A N 1
ATOM 693 C CA . ALA A 1 87 ? -3.710 -7.644 8.842 1.00 93.75 87 ALA A CA 1
ATOM 694 C C . ALA A 1 87 ? -4.503 -6.635 9.676 1.00 93.75 87 ALA A C 1
ATOM 696 O O . ALA A 1 87 ? -5.158 -5.744 9.134 1.00 93.75 87 ALA A O 1
ATOM 697 N N . THR A 1 88 ? -4.373 -6.743 10.994 1.00 92.94 88 THR A N 1
ATOM 698 C CA . THR A 1 88 ? -4.807 -5.713 11.939 1.00 92.94 88 THR A CA 1
ATOM 699 C C . THR A 1 88 ? -3.690 -4.684 12.083 1.00 92.94 88 THR A C 1
ATOM 701 O O . THR A 1 88 ? -2.571 -5.020 12.473 1.00 92.94 88 THR A O 1
ATOM 704 N N . LEU A 1 89 ? -3.971 -3.429 11.740 1.00 92.00 89 LEU A N 1
ATOM 705 C CA . LEU A 1 89 ? -3.003 -2.337 11.763 1.00 92.00 89 LEU A CA 1
ATOM 706 C C . LEU A 1 89 ? -3.266 -1.409 12.952 1.00 92.00 89 LEU A C 1
ATOM 708 O O . LEU A 1 89 ? -4.356 -0.852 13.066 1.00 92.00 89 LEU A O 1
ATOM 712 N N . ARG A 1 90 ? -2.236 -1.176 13.771 1.00 91.44 90 ARG A N 1
ATOM 713 C CA . ARG A 1 90 ? -2.174 -0.123 14.798 1.00 91.44 90 ARG A CA 1
ATOM 714 C C . ARG A 1 90 ? -0.787 0.479 14.786 1.00 91.44 90 ARG A C 1
ATOM 716 O O . ARG A 1 90 ? 0.170 -0.232 15.087 1.00 91.44 90 ARG A O 1
ATOM 723 N N . ASN A 1 91 ? -0.669 1.748 14.399 1.00 85.81 91 ASN A N 1
ATOM 724 C CA . ASN A 1 91 ? 0.630 2.361 14.109 1.00 85.81 91 ASN A CA 1
ATOM 725 C C . ASN A 1 91 ? 1.535 1.444 13.250 1.00 85.81 91 ASN A C 1
ATOM 727 O O . ASN A 1 91 ? 2.730 1.277 13.492 1.00 85.81 91 ASN A O 1
ATOM 731 N N . ALA A 1 92 ? 0.919 0.755 12.293 1.00 87.94 92 ALA A N 1
ATOM 732 C CA . ALA A 1 92 ? 1.543 -0.284 11.492 1.00 87.94 92 ALA A CA 1
ATOM 733 C C . ALA A 1 92 ? 1.151 -0.102 10.030 1.00 87.94 92 ALA A C 1
ATOM 735 O O . ALA A 1 92 ? 0.222 0.643 9.694 1.00 87.94 92 ALA A O 1
ATOM 736 N N . SER A 1 93 ? 1.872 -0.794 9.153 1.00 92.38 93 SER A N 1
ATOM 737 C CA . SER A 1 93 ? 1.623 -0.727 7.722 1.00 92.38 93 SER A CA 1
ATOM 738 C C . SER A 1 93 ? 1.595 -2.104 7.083 1.00 92.38 93 SER A C 1
ATOM 740 O O . SER A 1 93 ? 2.351 -2.996 7.468 1.00 92.38 93 SER A O 1
ATOM 742 N N . LEU A 1 94 ? 0.738 -2.247 6.079 1.00 94.44 94 LEU A N 1
ATOM 743 C CA . LEU A 1 94 ? 0.741 -3.369 5.155 1.00 94.44 94 LEU A CA 1
ATOM 744 C C . LEU A 1 94 ? 1.304 -2.881 3.823 1.00 94.44 94 LEU A C 1
ATOM 746 O O . LEU A 1 94 ? 0.875 -1.846 3.309 1.00 94.44 94 LEU A O 1
ATOM 750 N N . GLN A 1 95 ? 2.274 -3.603 3.267 1.00 95.81 95 GLN A N 1
ATOM 751 C CA . GLN A 1 95 ? 3.021 -3.143 2.102 1.00 95.81 95 GLN A CA 1
ATOM 752 C C . GLN A 1 95 ? 3.210 -4.242 1.060 1.00 95.81 95 GLN A C 1
ATOM 754 O O . GLN A 1 95 ? 3.520 -5.387 1.380 1.00 95.81 95 GLN A O 1
ATOM 759 N N . TYR A 1 96 ? 3.106 -3.834 -0.201 1.00 94.88 96 TYR A N 1
ATOM 760 C CA . TYR A 1 96 ? 3.507 -4.5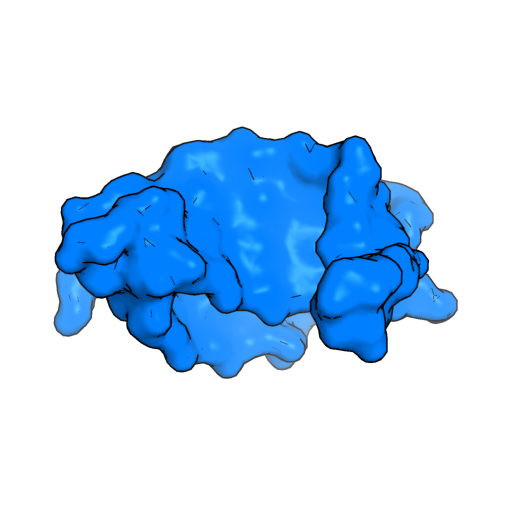98 -1.369 1.00 94.88 96 TYR A CA 1
ATOM 761 C C . TYR A 1 96 ? 4.392 -3.734 -2.265 1.00 94.88 96 TYR A C 1
ATOM 763 O O . TYR A 1 96 ? 4.079 -2.570 -2.513 1.00 94.88 96 TYR A O 1
ATOM 771 N N . SER A 1 97 ? 5.475 -4.299 -2.789 1.00 93.75 97 SER A N 1
ATOM 772 C CA . SER A 1 97 ? 6.281 -3.663 -3.826 1.00 93.75 97 SER A CA 1
ATOM 773 C C . SER A 1 97 ? 6.631 -4.658 -4.925 1.00 93.75 97 SER A C 1
ATOM 775 O O . SER A 1 97 ? 6.746 -5.862 -4.696 1.00 93.75 97 SER A O 1
ATOM 777 N N . HIS A 1 98 ? 6.772 -4.143 -6.140 1.00 93.00 98 HIS A N 1
ATOM 778 C CA . HIS A 1 98 ? 7.137 -4.924 -7.306 1.00 93.00 98 HIS A CA 1
ATOM 779 C C . HIS A 1 98 ? 7.999 -4.096 -8.252 1.00 93.00 98 HIS A C 1
ATOM 781 O O . HIS A 1 98 ? 7.744 -2.908 -8.469 1.00 93.00 98 HIS A O 1
ATOM 787 N N . ALA A 1 99 ? 9.010 -4.737 -8.825 1.00 89.88 99 ALA A N 1
ATOM 788 C CA . ALA A 1 99 ? 9.862 -4.182 -9.859 1.00 89.88 99 ALA A CA 1
ATOM 789 C C . ALA A 1 99 ? 9.986 -5.219 -10.974 1.00 89.88 99 ALA A C 1
ATOM 791 O O . ALA A 1 99 ? 10.487 -6.316 -10.734 1.00 89.88 99 ALA A O 1
ATOM 792 N N . TYR A 1 100 ? 9.521 -4.875 -12.174 1.00 81.06 100 TYR A N 1
ATOM 793 C CA . TYR A 1 100 ? 9.771 -5.700 -13.349 1.00 81.06 100 TYR A CA 1
ATOM 794 C C . TYR A 1 100 ? 11.219 -5.481 -13.806 1.00 81.06 100 TYR A C 1
ATOM 796 O O . TYR A 1 100 ? 11.741 -4.361 -13.737 1.00 81.06 100 TYR A O 1
ATOM 804 N N . HIS A 1 101 ? 11.850 -6.562 -14.254 1.00 63.12 101 HIS A N 1
ATOM 805 C CA . HIS A 1 101 ? 13.188 -6.580 -14.839 1.00 63.12 101 HIS A CA 1
ATOM 806 C C . HIS A 1 101 ? 13.114 -6.791 -16.348 1.00 63.12 101 HIS A C 1
ATOM 808 O O . HIS A 1 101 ? 12.224 -7.556 -16.785 1.00 63.12 101 HIS A O 1
#

Sequence (101 aa):
MTGESPVPLVVITSKVWGVVFDEEAAEYVLSIIEADTAEVELPYQRTVPLAPTYRILFRVTNPDTEQDADVRMRVFLDRDVVYDQEATLRNASLQYSHAYH

Radius of gyration: 14.23 Å; chains: 1; bounding box: 41×22×38 Å